Protein AF-A0A2W4X1S7-F1 (afdb_monomer_lite)

Secondary structure (DSSP, 8-state):
------------------------------------------------------------TT-EEEE-STT-SS-BEEEEEEEEETTEEEEEETTS-EEEEEGGGEEE----TT-EEEEE-TTS-EEEEEEEEE-TTSSEEEEEETTS-EEEEEGGGEEB-

Structure (mmCIF, N/CA/C/O backbone):
data_AF-A0A2W4X1S7-F1
#
_entry.id   AF-A0A2W4X1S7-F1
#
loop_
_atom_site.group_PDB
_atom_site.id
_atom_site.type_symbol
_atom_site.label_atom_id
_atom_site.label_alt_id
_atom_site.label_comp_id
_atom_site.label_asym_id
_atom_site.label_entity_id
_atom_site.label_seq_id
_atom_site.pdbx_PDB_ins_code
_atom_site.Cartn_x
_atom_site.Cartn_y
_atom_site.Cartn_z
_atom_site.occupancy
_atom_site.B_iso_or_equiv
_atom_site.auth_seq_id
_atom_site.auth_comp_id
_atom_site.auth_asym_id
_atom_site.auth_atom_id
_atom_site.pdbx_PDB_model_num
ATOM 1 N N . MET A 1 1 ? -16.883 -40.181 -32.368 1.00 39.44 1 MET A N 1
ATOM 2 C CA . MET A 1 1 ? -18.266 -40.467 -31.917 1.00 39.44 1 MET A CA 1
ATOM 3 C C . MET A 1 1 ? -18.544 -41.942 -32.194 1.00 39.44 1 MET A C 1
ATOM 5 O O . MET A 1 1 ? -18.495 -42.315 -33.356 1.00 39.44 1 MET A O 1
ATOM 9 N N . TRP A 1 2 ? -18.707 -42.805 -31.179 1.00 24.38 2 TRP A N 1
ATOM 10 C CA . TRP A 1 2 ? -18.793 -44.264 -31.397 1.00 24.38 2 TRP A CA 1
ATOM 11 C C . TRP A 1 2 ? -19.562 -44.995 -30.280 1.00 24.38 2 TRP A C 1
ATOM 13 O O . TRP A 1 2 ? -19.276 -44.776 -29.105 1.00 24.38 2 TRP A O 1
ATOM 23 N N . ARG A 1 3 ? -20.524 -45.857 -30.650 1.00 37.53 3 ARG A N 1
ATOM 24 C CA . ARG A 1 3 ? -21.202 -46.855 -29.790 1.00 37.53 3 ARG A CA 1
ATOM 25 C C . ARG A 1 3 ? -21.853 -47.967 -30.638 1.00 37.53 3 ARG A C 1
ATOM 27 O O . ARG A 1 3 ? -22.763 -47.674 -31.410 1.00 37.53 3 ARG A O 1
ATOM 34 N N . PRO A 1 4 ? -21.485 -49.236 -30.411 1.00 31.55 4 PRO A N 1
ATOM 35 C CA . PRO A 1 4 ? -22.398 -50.395 -30.464 1.00 31.55 4 PRO A CA 1
ATOM 36 C C . PRO A 1 4 ? -22.520 -51.015 -29.045 1.00 31.55 4 PRO A C 1
ATOM 38 O O . PRO A 1 4 ? -21.561 -50.960 -28.287 1.00 31.55 4 PRO A O 1
ATOM 41 N N . ARG A 1 5 ? -23.668 -51.462 -28.505 1.00 29.06 5 ARG A N 1
ATOM 42 C CA . ARG A 1 5 ? -24.748 -52.383 -28.950 1.00 29.06 5 ARG A CA 1
ATOM 43 C C . ARG A 1 5 ? -24.503 -53.841 -28.484 1.00 29.06 5 ARG A C 1
ATOM 45 O O . ARG A 1 5 ? -23.629 -54.507 -29.019 1.00 29.06 5 ARG A O 1
ATOM 52 N N . ALA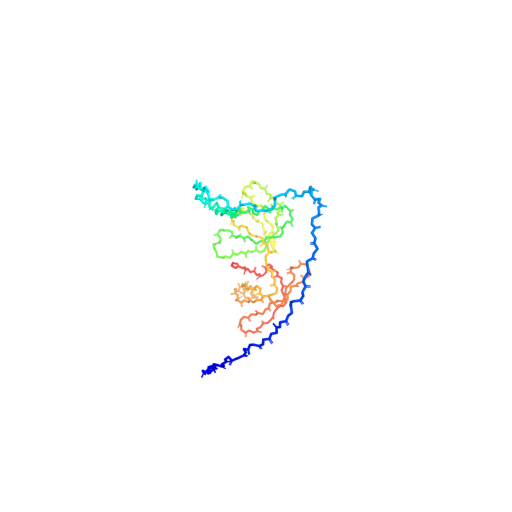 A 1 6 ? -25.320 -54.320 -27.533 1.00 35.28 6 ALA A N 1
ATOM 53 C CA . ALA A 1 6 ? -25.442 -55.731 -27.097 1.00 35.28 6 ALA A CA 1
ATOM 54 C C . ALA A 1 6 ? -26.502 -56.500 -27.940 1.00 35.28 6 ALA A C 1
ATOM 56 O O . ALA A 1 6 ? -27.204 -55.838 -28.715 1.00 35.28 6 ALA A O 1
ATOM 57 N N . PRO A 1 7 ? -26.596 -57.854 -27.889 1.00 43.75 7 PRO A N 1
ATOM 58 C CA . PRO A 1 7 ? -27.278 -58.635 -26.822 1.00 43.75 7 PRO A CA 1
ATOM 59 C C . PRO A 1 7 ? -26.370 -59.803 -26.304 1.00 43.75 7 PRO A C 1
ATOM 61 O O . PRO A 1 7 ? -25.163 -59.590 -26.299 1.00 43.75 7 PRO A O 1
ATOM 64 N N . ASP A 1 8 ? -26.744 -60.995 -25.789 1.00 38.81 8 ASP A N 1
ATOM 65 C CA . ASP A 1 8 ? -27.996 -61.787 -25.643 1.00 38.81 8 ASP A CA 1
ATOM 66 C C . ASP A 1 8 ? -27.953 -62.725 -24.393 1.00 38.81 8 ASP A C 1
ATOM 68 O O . ASP A 1 8 ? -26.943 -62.821 -23.697 1.00 38.81 8 ASP A O 1
ATOM 72 N N . LEU A 1 9 ? -29.064 -63.407 -24.085 1.00 39.00 9 LEU A N 1
ATOM 73 C CA . LEU A 1 9 ? -29.289 -64.318 -22.953 1.00 39.00 9 LEU A CA 1
ATOM 74 C C . LEU A 1 9 ? -28.776 -65.760 -23.166 1.00 39.00 9 LEU A C 1
ATOM 76 O O . LEU A 1 9 ? -28.898 -66.321 -24.252 1.00 39.00 9 LEU A O 1
ATOM 80 N N . LYS A 1 10 ? -28.447 -66.441 -22.052 1.00 36.97 10 LYS A N 1
ATOM 81 C CA . LYS A 1 10 ? -29.007 -67.749 -21.593 1.00 36.97 10 LYS A CA 1
ATOM 82 C C . LYS A 1 10 ? -28.377 -68.131 -20.235 1.00 36.97 10 LYS A C 1
ATOM 84 O O . LYS A 1 10 ? -27.242 -67.755 -19.996 1.00 36.97 10 LYS A O 1
ATOM 89 N N . ARG A 1 11 ? -28.924 -68.942 -19.315 1.00 38.34 11 ARG A N 1
ATOM 90 C CA . ARG A 1 11 ? -30.265 -69.406 -18.861 1.00 38.34 11 ARG A CA 1
ATOM 91 C C . ARG A 1 11 ? -30.059 -70.822 -18.281 1.00 38.34 11 ARG A C 1
ATOM 93 O O . ARG A 1 11 ? -29.564 -71.683 -18.998 1.00 38.34 11 ARG A O 1
ATOM 100 N N . SER A 1 12 ? -30.621 -71.105 -17.093 1.00 41.03 12 SER A N 1
ATOM 101 C CA . SER A 1 12 ? -30.802 -72.458 -16.494 1.00 41.03 12 SER A CA 1
ATOM 102 C C . SER A 1 12 ? -29.551 -73.113 -15.866 1.00 41.03 12 SER A C 1
ATOM 104 O O . SER A 1 12 ? -28.446 -72.739 -16.226 1.00 41.03 12 SER A O 1
ATOM 106 N N . LYS A 1 13 ? -29.634 -74.094 -14.945 1.00 39.34 13 LYS A N 1
ATOM 107 C CA . LYS A 1 13 ? -30.687 -74.553 -13.987 1.00 39.34 13 LYS A CA 1
ATOM 108 C C . LYS A 1 13 ? -30.023 -75.526 -12.981 1.00 39.34 13 LYS A C 1
ATOM 110 O O . LYS A 1 13 ? -29.194 -76.323 -13.395 1.00 39.34 13 LYS A O 1
ATOM 115 N N . GLY A 1 14 ? -30.468 -75.569 -11.720 1.00 37.56 14 GLY A N 1
ATOM 116 C CA . GLY A 1 14 ? -30.049 -76.583 -10.727 1.00 37.56 14 GLY A CA 1
ATOM 117 C C . GLY A 1 14 ? -31.132 -76.841 -9.667 1.00 37.56 14 GLY A C 1
ATOM 118 O O . GLY A 1 14 ? -31.968 -75.968 -9.436 1.00 37.56 14 GLY A O 1
ATOM 119 N N . ARG A 1 15 ? -31.184 -78.044 -9.067 1.00 45.00 15 ARG A N 1
ATOM 120 C CA . ARG A 1 15 ? -32.234 -78.463 -8.106 1.00 45.00 15 ARG A CA 1
ATOM 121 C C . ARG A 1 15 ? -31.741 -79.476 -7.057 1.00 45.00 15 ARG A C 1
ATOM 123 O O . ARG A 1 15 ? -31.355 -80.574 -7.435 1.00 45.00 15 ARG A O 1
ATOM 130 N N . ALA A 1 16 ? -31.966 -79.176 -5.775 1.00 40.03 16 ALA A N 1
ATOM 131 C CA . ALA A 1 16 ? -32.205 -80.119 -4.663 1.00 40.03 16 ALA A CA 1
ATOM 132 C C . ALA A 1 16 ? -32.971 -79.332 -3.550 1.00 40.03 16 ALA A C 1
ATOM 134 O O . ALA A 1 16 ? -32.763 -78.125 -3.478 1.00 40.03 16 ALA A O 1
ATOM 135 N N . LYS A 1 17 ? -33.964 -79.785 -2.749 1.00 44.88 17 LYS A N 1
ATOM 136 C CA . LYS A 1 17 ? -34.368 -81.098 -2.168 1.00 44.88 17 LYS A CA 1
ATOM 137 C C . LYS A 1 17 ? -33.347 -81.592 -1.103 1.00 44.88 17 LYS A C 1
ATOM 139 O O . LYS A 1 17 ? -32.169 -81.544 -1.398 1.00 44.88 17 LYS A O 1
ATOM 144 N N . ILE A 1 18 ? -33.668 -82.044 0.129 1.00 40.44 18 ILE A N 1
ATOM 145 C CA . ILE A 1 18 ? -34.873 -82.657 0.763 1.00 40.44 18 ILE A CA 1
ATOM 146 C C . ILE A 1 18 ? -34.941 -82.340 2.296 1.00 40.44 18 ILE A C 1
ATOM 148 O O . ILE A 1 18 ? -33.889 -82.339 2.913 1.00 40.44 18 ILE A O 1
ATOM 152 N N . ARG A 1 19 ? -36.163 -82.240 2.889 1.00 38.22 19 ARG A N 1
ATOM 153 C CA . ARG A 1 19 ? -36.572 -82.295 4.344 1.00 38.22 19 ARG A CA 1
ATOM 154 C C . ARG A 1 19 ? -35.921 -81.278 5.321 1.00 38.22 19 ARG A C 1
ATOM 156 O O . ARG A 1 19 ? -34.756 -80.959 5.190 1.00 38.22 19 ARG A O 1
ATOM 163 N N . LEU A 1 20 ? -36.606 -80.621 6.271 1.00 35.19 20 LEU A N 1
ATOM 164 C CA . LEU A 1 20 ? -37.766 -80.888 7.160 1.00 35.19 20 LEU A CA 1
ATOM 165 C C . LEU A 1 20 ? -37.383 -81.490 8.532 1.00 35.19 20 LEU A C 1
ATOM 167 O O . LEU A 1 20 ? -37.238 -82.701 8.664 1.00 35.19 20 LEU A O 1
ATOM 171 N N . ALA A 1 21 ? -37.360 -80.621 9.547 1.00 37.66 21 ALA A N 1
ATOM 172 C CA . ALA A 1 21 ? -37.502 -80.912 10.978 1.00 37.66 21 ALA A CA 1
ATOM 173 C C . ALA A 1 21 ? -38.426 -79.832 11.589 1.00 37.66 21 ALA A C 1
ATOM 175 O O . ALA A 1 21 ? -38.513 -78.735 11.031 1.00 37.66 21 ALA A O 1
ATOM 176 N N . GLN A 1 22 ? -39.153 -80.126 12.673 1.00 39.22 22 GLN A N 1
ATOM 177 C CA . GLN A 1 22 ? -40.241 -79.267 13.178 1.00 39.22 22 GLN A CA 1
ATOM 178 C C . GLN A 1 22 ? -39.992 -78.703 14.588 1.00 39.22 22 GLN A C 1
ATOM 180 O O . GLN A 1 22 ? -39.450 -79.385 15.446 1.00 39.22 22 GLN A O 1
ATOM 185 N N . ASN A 1 23 ? -40.494 -77.479 14.794 1.00 33.50 23 ASN A N 1
ATOM 186 C CA . ASN A 1 23 ? -41.031 -76.884 16.029 1.00 33.50 23 ASN A CA 1
ATOM 187 C C . ASN A 1 23 ? -40.257 -77.045 17.361 1.00 33.50 23 ASN A C 1
ATOM 189 O O . ASN A 1 23 ? -40.324 -78.093 17.992 1.00 33.50 23 ASN A O 1
ATOM 193 N N . ALA A 1 24 ? -39.757 -75.931 17.922 1.00 33.50 24 ALA A N 1
ATOM 194 C CA . ALA A 1 24 ? -40.446 -75.189 19.007 1.00 33.50 24 ALA A CA 1
ATOM 195 C C . ALA A 1 24 ? -39.497 -74.297 19.847 1.00 33.50 24 ALA A C 1
ATOM 197 O O . ALA A 1 24 ? -38.481 -74.778 20.343 1.00 33.50 24 ALA A O 1
ATOM 198 N N . ARG A 1 25 ? -39.899 -73.022 20.029 1.00 41.41 25 ARG A N 1
ATOM 199 C CA . ARG A 1 25 ? -39.475 -71.943 20.975 1.00 41.41 25 ARG A CA 1
ATOM 200 C C . ARG A 1 25 ? -39.697 -70.616 20.221 1.00 41.41 25 ARG A C 1
ATOM 202 O O . ARG A 1 25 ? -39.053 -70.397 19.206 1.00 41.41 25 ARG A O 1
ATOM 209 N N . VAL A 1 26 ? -40.764 -69.842 20.450 1.00 39.16 26 VAL A N 1
ATOM 210 C CA . VAL A 1 26 ? -41.141 -69.065 21.656 1.00 39.16 26 VAL A CA 1
ATOM 211 C C . VAL A 1 26 ? -40.104 -67.980 21.981 1.00 39.16 26 VAL A C 1
ATOM 213 O O . VAL A 1 26 ? -38.980 -68.304 22.339 1.00 39.16 26 VAL A O 1
ATOM 216 N N . GLY A 1 27 ? -40.526 -66.709 21.897 1.00 31.19 27 GLY A N 1
ATOM 217 C CA . GLY A 1 27 ? -39.732 -65.515 22.233 1.00 31.19 27 GLY A CA 1
ATOM 218 C C . GLY A 1 27 ? -38.939 -64.928 21.054 1.00 31.19 27 GLY A C 1
ATOM 219 O O . GLY A 1 27 ? -37.877 -65.431 20.715 1.00 31.19 27 GLY A O 1
ATOM 220 N N . GLY A 1 28 ? -39.431 -63.845 20.433 1.00 36.47 28 GLY A N 1
ATOM 221 C CA . GLY A 1 28 ? -38.759 -63.227 19.273 1.00 36.47 28 GLY A CA 1
ATOM 222 C C . GLY A 1 28 ? -39.586 -62.149 18.564 1.00 36.47 28 GLY A C 1
ATOM 223 O O . GLY A 1 28 ? -39.958 -62.318 17.409 1.00 36.47 28 GLY A O 1
ATOM 224 N N . ILE A 1 29 ? -39.918 -61.076 19.287 1.00 53.06 29 ILE A N 1
ATOM 225 C CA . ILE A 1 29 ? -40.856 -59.999 18.914 1.00 53.06 29 ILE A CA 1
ATOM 226 C C . ILE A 1 29 ? -40.735 -59.540 17.441 1.00 53.06 29 ILE A C 1
ATOM 228 O O . ILE A 1 29 ? -39.777 -58.881 17.046 1.00 53.06 29 ILE A O 1
ATOM 232 N N . MET A 1 30 ? -41.774 -59.879 16.670 1.00 37.78 30 MET A N 1
ATOM 233 C CA . MET A 1 30 ? -42.281 -59.248 15.439 1.00 37.78 30 MET A CA 1
ATOM 234 C C . MET A 1 30 ? -41.394 -58.180 14.763 1.00 37.78 30 MET A C 1
ATOM 236 O O . MET A 1 30 ? -41.497 -56.988 15.050 1.00 37.78 30 MET A O 1
ATOM 240 N N . LYS A 1 31 ? -40.661 -58.589 13.719 1.00 40.72 31 LYS A N 1
ATOM 241 C CA . LYS A 1 31 ? -40.390 -57.715 12.564 1.00 40.72 31 LYS A CA 1
ATOM 242 C C . LYS A 1 31 ? -41.441 -57.982 11.483 1.00 40.72 31 LYS A C 1
ATOM 244 O O . LYS A 1 31 ? -41.779 -59.135 11.242 1.00 40.72 31 LYS A O 1
ATOM 249 N N . SER A 1 32 ? -41.887 -56.917 10.813 1.00 43.19 32 SER A N 1
ATOM 250 C CA . SER A 1 32 ? -43.030 -56.877 9.883 1.00 43.19 32 SER A CA 1
ATOM 251 C C . SER A 1 32 ? -44.403 -57.108 10.533 1.00 43.19 32 SER A C 1
ATOM 253 O O . SER A 1 32 ? -44.715 -58.202 10.987 1.00 43.19 32 SER A O 1
ATOM 255 N N . VAL A 1 33 ? -45.273 -56.096 10.454 1.00 46.59 33 VAL A N 1
ATOM 256 C CA . VAL A 1 33 ? -46.316 -56.117 9.414 1.00 46.59 33 VAL A CA 1
ATOM 257 C C . VAL A 1 33 ? -46.408 -54.721 8.798 1.00 46.59 33 VAL A C 1
ATOM 259 O O . VAL A 1 33 ? -46.638 -53.747 9.512 1.00 46.59 33 VAL A O 1
ATOM 262 N N . LEU A 1 34 ? -46.273 -54.617 7.476 1.00 44.72 34 LEU A N 1
ATOM 263 C CA . LEU A 1 34 ? -46.636 -53.407 6.735 1.00 44.72 34 LEU A CA 1
ATOM 264 C C . LEU A 1 34 ? -48.172 -53.298 6.701 1.00 44.72 34 LEU A C 1
ATOM 266 O O . LEU A 1 34 ? -48.812 -53.847 5.806 1.00 44.72 34 LEU A O 1
ATOM 270 N N . LYS A 1 35 ? -48.778 -52.648 7.703 1.00 36.69 35 LYS A N 1
ATOM 271 C CA . LYS A 1 35 ? -50.218 -52.344 7.710 1.00 36.69 35 LYS A CA 1
ATOM 272 C C . LYS A 1 35 ? -50.449 -50.912 7.250 1.00 36.69 35 LYS A C 1
ATOM 274 O O . LYS A 1 35 ? -50.082 -49.969 7.944 1.00 36.69 35 LYS A O 1
ATOM 279 N N . SER A 1 36 ? -51.071 -50.771 6.085 1.00 50.75 36 SER A N 1
ATOM 280 C CA . SER A 1 36 ? -51.425 -49.484 5.495 1.00 50.75 36 SER A CA 1
ATOM 281 C C . SER A 1 36 ? -52.404 -48.714 6.382 1.00 50.75 36 SER A C 1
ATOM 283 O O . SER A 1 36 ? -53.551 -49.127 6.542 1.00 50.75 36 SER A O 1
ATOM 285 N N . VAL A 1 37 ? -51.973 -47.564 6.894 1.00 46.81 37 VAL A N 1
ATOM 286 C CA . VAL A 1 37 ? -52.852 -46.489 7.366 1.00 46.81 37 VAL A CA 1
ATOM 287 C C . VAL A 1 37 ? -52.319 -45.201 6.757 1.00 46.81 37 VAL A C 1
ATOM 289 O O . VAL A 1 37 ? -51.128 -44.912 6.869 1.00 46.81 37 VAL A O 1
ATOM 292 N N . ALA A 1 38 ? -53.176 -44.453 6.069 1.00 48.66 38 ALA A N 1
ATOM 293 C CA . ALA A 1 38 ? -52.788 -43.169 5.510 1.00 48.66 38 ALA A CA 1
ATOM 294 C C . ALA A 1 38 ? -52.690 -42.129 6.633 1.00 48.66 38 ALA A C 1
ATOM 296 O O . ALA A 1 38 ? -53.660 -41.907 7.356 1.00 48.66 38 ALA A O 1
ATOM 297 N N . LEU A 1 39 ? -51.544 -41.459 6.742 1.00 42.25 39 LEU A N 1
ATOM 298 C CA . LEU A 1 39 ? -51.432 -40.208 7.480 1.00 42.25 39 LEU A CA 1
ATOM 299 C C . LEU A 1 39 ? -50.622 -39.223 6.640 1.00 42.25 39 LEU A C 1
ATOM 301 O O . LEU A 1 39 ? -49.502 -39.518 6.224 1.00 42.25 39 LEU A O 1
ATOM 305 N N . ALA A 1 40 ? -51.217 -38.069 6.351 1.00 52.25 40 ALA A N 1
ATOM 306 C CA . ALA A 1 40 ? -50.612 -37.059 5.501 1.00 52.25 40 ALA A CA 1
ATOM 307 C C . ALA A 1 40 ? -49.519 -36.295 6.264 1.00 52.25 40 ALA A C 1
ATOM 309 O O . ALA A 1 40 ? -49.775 -35.250 6.853 1.00 52.25 40 ALA A O 1
ATOM 310 N N . MET A 1 41 ? -48.285 -36.793 6.207 1.00 48.66 41 MET A N 1
ATOM 311 C CA . MET A 1 41 ? -47.109 -35.941 6.369 1.00 48.66 41 MET A CA 1
ATOM 312 C C . MET A 1 41 ? -46.594 -35.556 4.986 1.00 48.66 41 MET A C 1
ATOM 314 O O . MET A 1 41 ? -45.721 -36.210 4.418 1.00 48.66 41 MET A O 1
ATOM 318 N N . LEU A 1 42 ? -47.154 -34.466 4.450 1.00 47.81 42 LEU A N 1
ATOM 319 C CA . LEU A 1 42 ? -46.452 -33.669 3.452 1.00 47.81 42 LEU A CA 1
ATOM 320 C C . LEU A 1 42 ? -45.164 -33.201 4.132 1.00 47.81 42 LEU A C 1
ATOM 322 O O . LEU A 1 42 ? -45.216 -32.384 5.051 1.00 47.81 42 LEU A O 1
ATOM 326 N N . ALA A 1 43 ? -44.031 -33.789 3.752 1.00 53.66 43 ALA A N 1
ATOM 327 C CA . ALA A 1 43 ? -42.754 -33.476 4.368 1.00 53.66 43 ALA A CA 1
ATOM 328 C C . ALA A 1 43 ? -42.418 -32.010 4.080 1.00 53.66 43 ALA A C 1
ATOM 330 O O . ALA A 1 43 ? -41.983 -31.676 2.978 1.00 53.66 43 ALA A O 1
ATOM 331 N N . LEU A 1 44 ? -42.637 -31.139 5.069 1.00 57.16 44 LEU A N 1
ATOM 332 C CA . LEU A 1 44 ? -42.183 -29.759 5.025 1.00 57.16 44 LEU A CA 1
ATOM 333 C C . LEU A 1 44 ? -40.659 -29.788 5.117 1.00 57.16 44 LEU A C 1
ATOM 335 O O . LEU A 1 44 ? -40.079 -29.722 6.200 1.00 57.16 44 LEU A O 1
ATOM 339 N N . THR A 1 45 ? -40.012 -29.947 3.964 1.00 61.91 45 THR A N 1
ATOM 340 C CA . THR A 1 45 ? -38.568 -29.829 3.822 1.00 61.91 45 THR A CA 1
ATOM 341 C C . THR A 1 45 ? -38.200 -28.396 4.160 1.00 61.91 45 THR A C 1
ATOM 343 O O . THR A 1 45 ? -38.228 -27.520 3.294 1.00 61.91 45 THR A O 1
ATOM 346 N N . MET A 1 46 ? -37.885 -28.149 5.433 1.00 62.44 46 MET A N 1
ATOM 347 C CA . MET A 1 46 ? -37.239 -26.918 5.855 1.00 62.44 46 MET A CA 1
ATOM 348 C C . MET A 1 46 ? -35.879 -26.861 5.171 1.00 62.44 46 MET A C 1
ATOM 350 O O . MET A 1 46 ? -34.881 -27.378 5.669 1.00 62.44 46 MET A O 1
ATOM 354 N N . ALA A 1 47 ? -35.868 -26.232 3.997 1.00 66.44 47 ALA A N 1
ATOM 355 C CA . ALA A 1 47 ? -34.676 -25.686 3.391 1.00 66.44 47 ALA A CA 1
ATOM 356 C C . ALA A 1 47 ? -34.171 -24.600 4.341 1.00 66.44 47 ALA A C 1
ATOM 358 O O . ALA A 1 47 ? -34.524 -23.427 4.226 1.00 66.44 47 ALA A O 1
ATOM 359 N N . ALA A 1 48 ? -33.382 -25.024 5.327 1.00 63.03 48 ALA A N 1
ATOM 360 C CA . ALA A 1 48 ? -32.586 -24.144 6.152 1.00 63.03 48 ALA A CA 1
ATOM 361 C C . ALA A 1 48 ? -31.512 -23.528 5.250 1.00 63.03 48 ALA A C 1
ATOM 363 O O . ALA A 1 48 ? -30.366 -23.974 5.222 1.00 63.03 48 ALA A O 1
ATOM 364 N N . CYS A 1 49 ? -31.909 -22.512 4.479 1.00 59.72 49 CYS A N 1
ATOM 365 C CA . CYS A 1 49 ? -30.985 -21.547 3.916 1.00 59.72 49 CYS A CA 1
ATOM 366 C C . CYS A 1 49 ? -30.252 -20.924 5.098 1.00 59.72 49 CYS A C 1
ATOM 368 O O . CYS A 1 49 ? -30.760 -20.004 5.736 1.00 59.72 49 CYS A O 1
ATOM 370 N N . ALA A 1 50 ? -29.078 -21.471 5.409 1.00 66.62 50 ALA A N 1
ATOM 371 C CA . ALA A 1 50 ? -28.139 -20.858 6.321 1.00 66.62 50 ALA A CA 1
ATOM 372 C C . ALA A 1 50 ? -27.759 -19.511 5.705 1.00 66.62 50 ALA A C 1
ATOM 374 O O . ALA A 1 50 ? -26.942 -19.439 4.788 1.00 66.62 50 ALA A O 1
ATOM 375 N N . THR A 1 51 ? -28.423 -18.451 6.162 1.00 68.50 51 THR A N 1
ATOM 376 C CA . THR A 1 51 ? -28.075 -17.082 5.812 1.00 68.50 51 THR A CA 1
ATOM 377 C C . THR A 1 51 ? -26.674 -16.851 6.342 1.00 68.50 51 THR A C 1
ATOM 379 O O . THR A 1 51 ? -26.486 -16.703 7.550 1.00 68.50 51 THR A O 1
ATOM 382 N N . VAL A 1 52 ? -25.690 -16.885 5.446 1.00 69.12 52 VAL A N 1
ATOM 383 C CA . VAL A 1 52 ? -24.304 -16.567 5.775 1.00 69.12 52 VAL A CA 1
ATOM 384 C C . VAL A 1 52 ? -24.252 -15.064 6.015 1.00 69.12 52 VAL A C 1
ATOM 386 O O . VAL A 1 52 ? -24.008 -14.283 5.098 1.00 69.12 52 VAL A O 1
ATOM 389 N N . THR A 1 53 ? -24.582 -14.652 7.238 1.00 65.06 53 THR A N 1
ATOM 390 C CA . THR A 1 53 ? -24.469 -13.263 7.667 1.00 65.06 53 THR A CA 1
ATOM 391 C C . THR A 1 53 ? -23.008 -12.863 7.475 1.00 65.06 53 THR A C 1
ATOM 393 O O . THR A 1 53 ? -22.145 -13.532 8.050 1.00 65.06 53 THR A O 1
ATOM 396 N N . PRO A 1 54 ? -22.689 -11.837 6.665 1.00 57.91 54 PRO A N 1
ATOM 397 C CA . PRO A 1 54 ? -21.309 -11.412 6.498 1.00 57.91 54 PRO A CA 1
ATOM 398 C C . PRO A 1 54 ? -20.800 -10.935 7.858 1.00 57.91 54 PRO A C 1
ATOM 400 O O . PRO A 1 54 ? -21.267 -9.928 8.392 1.00 57.91 54 PRO A O 1
ATOM 403 N N . GLN A 1 55 ? -19.892 -11.704 8.459 1.00 54.31 55 GLN A N 1
ATOM 404 C CA . GLN A 1 55 ? -19.313 -11.352 9.746 1.00 54.31 55 GLN A CA 1
ATOM 405 C C . GLN A 1 55 ? -18.440 -10.115 9.543 1.00 54.31 55 GLN A C 1
ATOM 407 O O . GLN A 1 55 ? -17.463 -10.164 8.799 1.00 54.31 55 GLN A O 1
ATOM 412 N N . ALA A 1 56 ? -18.816 -9.008 10.185 1.00 61.06 56 ALA A N 1
ATOM 413 C CA . ALA A 1 56 ? -18.076 -7.759 10.092 1.00 61.06 56 ALA A CA 1
ATOM 414 C C . ALA A 1 56 ? -16.615 -7.985 10.514 1.00 61.06 56 ALA A C 1
ATOM 416 O O . ALA A 1 56 ? -16.347 -8.452 11.625 1.00 61.06 56 ALA A O 1
ATOM 417 N N . THR A 1 57 ? -15.674 -7.664 9.625 1.00 71.25 57 THR A N 1
ATOM 418 C CA . THR A 1 57 ? -14.238 -7.745 9.902 1.00 71.25 57 THR A CA 1
ATOM 419 C C . THR A 1 57 ? -13.872 -6.754 11.001 1.00 71.25 57 THR A C 1
ATOM 421 O O . THR A 1 57 ? -13.845 -5.540 10.800 1.00 71.25 57 THR A O 1
ATOM 424 N N . SER A 1 58 ? -13.612 -7.279 12.198 1.00 85.06 58 SER A N 1
ATOM 425 C CA . SER A 1 58 ? -13.150 -6.482 13.328 1.00 85.06 58 SER A CA 1
ATOM 426 C C . SER A 1 58 ? -11.634 -6.350 13.281 1.00 85.06 58 SER A C 1
ATOM 428 O O . SER A 1 58 ? -10.927 -7.214 13.793 1.00 85.06 58 SER A O 1
ATOM 430 N N . PHE A 1 59 ? -11.157 -5.265 12.673 1.00 93.12 59 PHE A N 1
ATOM 431 C CA . PHE A 1 59 ? -9.763 -4.840 12.780 1.00 93.12 59 PHE A CA 1
ATOM 432 C C . PHE A 1 59 ? -9.451 -4.336 14.196 1.00 93.12 59 PHE A C 1
ATOM 434 O O . PHE A 1 59 ? -10.300 -3.701 14.835 1.00 93.12 59 PHE A O 1
ATOM 441 N N . ASN A 1 60 ? -8.232 -4.616 14.646 1.00 94.75 60 ASN A N 1
ATOM 442 C CA . ASN A 1 60 ? -7.677 -4.363 15.973 1.00 94.75 60 ASN A CA 1
ATOM 443 C C . ASN A 1 60 ? -6.388 -3.535 15.832 1.00 94.75 60 ASN A C 1
ATOM 445 O O . ASN A 1 60 ? -5.732 -3.590 14.794 1.00 94.75 60 ASN A O 1
ATOM 449 N N . THR A 1 61 ? -5.973 -2.813 16.876 1.00 97.06 61 THR A N 1
ATOM 450 C CA . THR A 1 61 ? -4.662 -2.137 16.881 1.00 97.06 61 THR A CA 1
ATOM 451 C C . THR A 1 61 ? -3.530 -3.141 16.639 1.00 97.06 61 THR A C 1
ATOM 453 O O . THR A 1 61 ? -3.437 -4.153 17.332 1.00 97.06 61 THR A O 1
ATOM 456 N N . GLY A 1 62 ? -2.666 -2.841 15.667 1.00 97.12 62 GLY A N 1
ATOM 457 C CA . GLY A 1 62 ? -1.588 -3.713 15.197 1.00 97.12 62 GLY A CA 1
ATOM 458 C C . GLY A 1 62 ? -1.946 -4.594 13.994 1.00 97.12 62 GLY A C 1
ATOM 459 O O . GLY A 1 62 ? -1.039 -5.186 13.409 1.00 97.12 62 GLY A O 1
ATOM 460 N N . ASP A 1 63 ? -3.217 -4.663 13.579 1.00 97.62 63 ASP A N 1
ATOM 461 C CA . ASP A 1 63 ? -3.581 -5.317 12.319 1.00 97.62 63 ASP A CA 1
ATOM 462 C C . ASP A 1 63 ? -3.069 -4.495 11.129 1.00 97.62 63 ASP A C 1
ATOM 464 O O . ASP A 1 63 ? -3.280 -3.284 11.046 1.00 97.62 63 ASP A O 1
ATOM 468 N N . TRP A 1 64 ? -2.430 -5.174 10.176 1.00 97.75 64 TRP A N 1
ATOM 469 C CA . TRP A 1 64 ? -2.086 -4.598 8.877 1.00 97.75 64 TRP A CA 1
ATOM 470 C C . TRP A 1 64 ? -3.265 -4.774 7.928 1.00 97.75 64 TRP A C 1
ATOM 472 O O . TRP A 1 64 ? -3.815 -5.870 7.769 1.00 97.75 64 TRP A O 1
ATOM 482 N N . VAL A 1 65 ? -3.652 -3.670 7.316 1.00 97.94 65 VAL A N 1
ATOM 483 C CA . VAL A 1 65 ? -4.844 -3.513 6.497 1.00 97.94 65 VAL A CA 1
ATOM 484 C C . VAL A 1 65 ? -4.496 -2.809 5.188 1.00 97.94 65 VAL A C 1
ATOM 486 O O . VAL A 1 65 ? -3.371 -2.364 4.961 1.00 97.94 65 VAL A O 1
ATOM 489 N N . LEU A 1 66 ? -5.486 -2.732 4.311 1.00 97.94 66 LEU A N 1
ATOM 490 C CA . LEU A 1 66 ? -5.474 -1.928 3.098 1.00 97.94 66 LEU A CA 1
ATOM 491 C C . LEU A 1 66 ? -6.616 -0.915 3.233 1.00 97.94 66 LEU A C 1
ATOM 493 O O . LEU A 1 66 ? -7.767 -1.316 3.421 1.00 97.94 66 LEU A O 1
ATOM 497 N N . ALA A 1 67 ? -6.312 0.378 3.173 1.00 97.62 67 ALA A N 1
ATOM 498 C CA . ALA A 1 67 ? -7.263 1.458 3.448 1.00 97.62 67 ALA A CA 1
ATOM 499 C C . ALA A 1 67 ? -7.337 2.479 2.302 1.00 97.62 67 ALA A C 1
ATOM 501 O O . ALA A 1 67 ? -6.385 2.625 1.537 1.00 97.62 67 ALA A O 1
ATOM 502 N N . ARG A 1 68 ? -8.474 3.169 2.154 1.00 96.62 68 ARG A N 1
ATOM 503 C CA . ARG A 1 68 ? -8.573 4.352 1.277 1.00 96.62 68 ARG A CA 1
ATOM 504 C C . ARG A 1 68 ? -7.693 5.488 1.808 1.00 96.62 68 ARG A C 1
ATOM 506 O O . ARG A 1 68 ? -7.337 5.483 2.975 1.00 96.62 68 ARG A O 1
ATOM 513 N N . TRP A 1 69 ? -7.373 6.460 0.959 1.00 90.75 69 TRP A N 1
ATOM 514 C CA . TRP A 1 69 ? -6.694 7.695 1.359 1.00 90.75 69 TRP A CA 1
ATOM 515 C C . TRP A 1 69 ? -7.478 8.905 0.844 1.00 90.75 69 TRP A C 1
ATOM 517 O O . TRP A 1 69 ? -7.876 8.908 -0.319 1.00 90.75 69 TRP A O 1
ATOM 527 N N . GLU A 1 70 ? -7.721 9.909 1.694 1.00 84.19 70 GLU A N 1
ATOM 528 C CA . GLU A 1 70 ? -8.406 11.182 1.372 1.00 84.19 70 GLU A CA 1
ATOM 529 C C . GLU A 1 70 ? -9.698 11.041 0.529 1.00 84.19 70 GLU A C 1
ATOM 531 O O . GLU A 1 70 ? -10.049 11.908 -0.274 1.00 84.19 70 GLU A O 1
ATOM 536 N N . GLY A 1 71 ? -10.446 9.948 0.720 1.00 78.00 71 GLY A N 1
ATOM 537 C CA . GLY A 1 71 ? -11.674 9.678 -0.033 1.00 78.00 71 GLY A CA 1
ATOM 538 C C . GLY A 1 71 ? -11.476 9.142 -1.460 1.00 78.00 71 GLY A C 1
ATOM 539 O O . GLY A 1 71 ? -12.424 9.182 -2.251 1.00 78.00 71 GLY A O 1
ATOM 540 N N . ASP A 1 72 ? -10.293 8.617 -1.799 1.00 86.38 72 ASP A N 1
ATOM 541 C CA . ASP A 1 72 ? -10.059 7.816 -3.008 1.00 86.38 72 ASP A CA 1
ATOM 542 C C . ASP A 1 72 ? -11.058 6.642 -3.063 1.00 86.38 72 ASP A C 1
ATOM 544 O O . ASP A 1 72 ? -11.218 5.875 -2.114 1.00 86.38 72 ASP A O 1
ATOM 548 N N . GLN A 1 73 ? -11.768 6.513 -4.184 1.00 88.56 73 GLN A N 1
ATOM 549 C CA . GLN A 1 73 ? -12.793 5.480 -4.401 1.00 88.56 73 GLN A CA 1
ATOM 550 C C . GLN A 1 73 ? -12.275 4.302 -5.240 1.00 88.56 73 GLN A C 1
ATOM 552 O O . GLN A 1 73 ? -12.989 3.317 -5.433 1.00 88.56 73 GLN A O 1
ATOM 557 N N . THR A 1 74 ? -11.041 4.392 -5.742 1.00 93.81 74 THR A N 1
ATOM 558 C CA . THR A 1 74 ? -10.421 3.410 -6.640 1.00 93.81 74 THR A CA 1
ATOM 559 C C . THR A 1 74 ? -9.341 2.621 -5.919 1.00 93.81 74 THR A C 1
ATOM 561 O O . THR A 1 74 ? -9.409 1.394 -5.906 1.00 93.81 74 THR A O 1
ATOM 564 N N . TRP A 1 75 ? -8.416 3.292 -5.228 1.00 96.62 75 TRP A N 1
ATOM 565 C CA . TRP A 1 75 ? -7.215 2.658 -4.676 1.00 96.62 75 TRP A CA 1
ATOM 566 C C . TRP A 1 75 ? -7.260 2.417 -3.166 1.00 96.62 75 TRP A C 1
ATOM 568 O O . TRP A 1 75 ? -7.945 3.116 -2.420 1.00 96.62 75 TRP A O 1
ATOM 578 N N . TYR A 1 76 ? -6.538 1.390 -2.731 1.00 97.81 76 TYR A N 1
ATOM 579 C CA . TYR A 1 76 ? -6.247 1.065 -1.343 1.00 97.81 76 TYR A CA 1
ATOM 580 C C . TYR A 1 76 ? -4.731 1.029 -1.130 1.00 97.81 76 TYR A C 1
ATOM 582 O O . TYR A 1 76 ? -3.995 0.449 -1.936 1.00 97.81 76 TYR A O 1
ATOM 590 N N . TYR A 1 77 ? -4.296 1.592 -0.010 1.00 98.12 77 TYR A N 1
ATOM 591 C CA . TYR A 1 77 ? -2.906 1.760 0.390 1.00 98.12 77 TYR A CA 1
ATOM 592 C C . TYR A 1 77 ? -2.628 0.914 1.651 1.00 98.12 77 TYR A C 1
ATOM 594 O O . TYR A 1 77 ? -3.494 0.840 2.531 1.00 98.12 77 TYR A O 1
ATOM 602 N N . PRO A 1 78 ? -1.473 0.231 1.743 1.00 98.19 78 PRO A N 1
ATOM 603 C CA . PRO A 1 78 ? -1.055 -0.494 2.945 1.00 98.19 78 PRO A CA 1
ATOM 604 C C . PRO A 1 78 ? -0.929 0.411 4.180 1.00 98.19 78 PRO A C 1
ATOM 606 O O . PRO A 1 78 ? -0.345 1.494 4.104 1.00 98.19 78 PRO A O 1
ATOM 609 N N . ALA A 1 79 ? -1.503 -0.031 5.304 1.00 98.25 79 ALA A N 1
ATOM 610 C CA . ALA A 1 79 ? -1.472 0.701 6.570 1.00 98.25 79 ALA A CA 1
ATOM 611 C C . ALA A 1 79 ? -1.638 -0.209 7.797 1.00 98.25 79 ALA A C 1
ATOM 613 O O . ALA A 1 79 ? -2.344 -1.215 7.748 1.00 98.25 79 ALA A O 1
ATOM 614 N N . ILE A 1 80 ? -1.066 0.176 8.935 1.00 98.25 80 ILE A N 1
ATOM 615 C CA . ILE A 1 80 ? -1.278 -0.475 10.235 1.00 98.25 80 ILE A CA 1
ATOM 616 C C . ILE A 1 80 ? -2.350 0.289 11.021 1.00 98.25 80 ILE A C 1
ATOM 618 O O . ILE A 1 80 ? -2.300 1.514 11.140 1.00 98.25 80 ILE A O 1
ATOM 622 N N . VAL A 1 81 ? -3.305 -0.436 11.608 1.00 98.31 81 VAL A N 1
ATOM 623 C CA . VAL A 1 81 ? -4.304 0.135 12.523 1.00 98.31 81 VAL A CA 1
ATOM 624 C C . VAL A 1 81 ? -3.636 0.569 13.825 1.00 98.31 81 VAL A C 1
ATOM 626 O O . VAL A 1 81 ? -3.071 -0.254 14.548 1.00 98.31 81 VAL A O 1
ATOM 629 N N . THR A 1 82 ? -3.740 1.852 14.160 1.00 98.44 82 THR A N 1
ATOM 630 C CA . THR A 1 82 ? -3.215 2.415 15.413 1.00 98.44 82 THR A CA 1
ATOM 631 C C . THR A 1 82 ? -4.288 2.475 16.501 1.00 98.44 82 THR A C 1
ATOM 633 O O . THR A 1 82 ? -4.022 2.124 17.650 1.00 98.44 82 THR A O 1
ATOM 636 N N . GLU A 1 83 ? -5.528 2.816 16.149 1.00 97.56 83 GLU A N 1
ATOM 637 C CA . GLU A 1 83 ? -6.659 2.930 17.079 1.00 97.56 83 GLU A CA 1
ATOM 638 C C . GLU A 1 83 ? -7.985 2.611 16.371 1.00 97.56 83 GLU A C 1
ATOM 640 O O . GLU A 1 83 ? -8.118 2.790 15.160 1.00 97.56 83 GLU A O 1
ATOM 645 N N . ARG A 1 84 ? -8.998 2.180 17.133 1.00 94.69 84 ARG A N 1
ATOM 646 C CA . ARG A 1 84 ? -10.381 2.070 16.659 1.00 94.69 84 ARG A CA 1
ATOM 647 C C . ARG A 1 84 ? -11.345 2.824 17.574 1.00 94.69 84 ARG A C 1
ATOM 649 O O . ARG A 1 84 ? -11.562 2.427 18.717 1.00 94.69 84 ARG A O 1
ATOM 656 N N . ALA A 1 85 ? -11.993 3.849 17.028 1.00 92.62 85 ALA A N 1
ATOM 657 C CA . ALA A 1 85 ? -12.998 4.671 17.694 1.00 92.62 85 ALA A CA 1
ATOM 658 C C . ALA A 1 85 ? -14.389 4.392 17.090 1.00 92.62 85 ALA A C 1
ATOM 660 O O . ALA A 1 85 ? -14.899 5.130 16.245 1.00 92.62 85 ALA A O 1
ATOM 661 N N . GLY A 1 86 ? -15.001 3.276 17.503 1.00 89.19 86 GLY A N 1
ATOM 662 C CA . GLY A 1 86 ? -16.285 2.812 16.965 1.00 89.19 86 GLY A CA 1
ATOM 663 C C . GLY A 1 86 ? -16.168 2.365 15.504 1.00 89.19 86 GLY A C 1
ATOM 664 O O . GLY A 1 86 ? -15.555 1.331 15.218 1.00 89.19 86 GLY A O 1
ATOM 665 N N . ASP A 1 87 ? -16.756 3.151 14.600 1.00 91.25 87 ASP A N 1
ATOM 666 C CA . ASP A 1 87 ? -16.704 2.938 13.148 1.00 91.25 87 ASP A CA 1
ATOM 667 C C . ASP A 1 87 ? -15.572 3.712 12.452 1.00 91.25 87 ASP A C 1
ATOM 669 O O . ASP A 1 87 ? -15.377 3.525 11.254 1.00 91.25 87 ASP A O 1
ATOM 673 N N . VA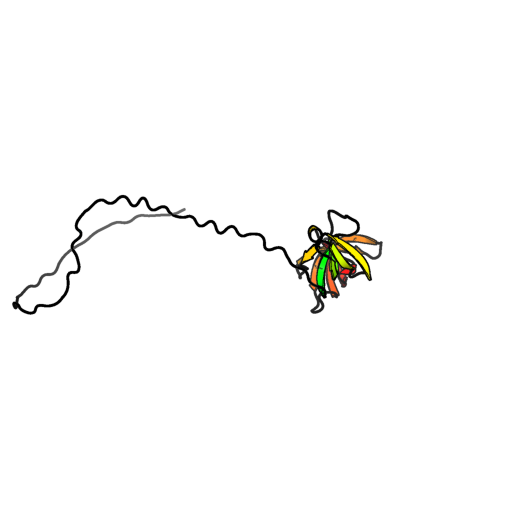L A 1 88 ? -14.806 4.541 13.171 1.00 94.56 88 VAL A N 1
ATOM 674 C CA . VAL A 1 88 ? -13.592 5.199 12.652 1.00 94.56 88 VAL A CA 1
ATOM 675 C C . VAL A 1 88 ? -12.354 4.401 13.057 1.00 94.56 88 VAL A C 1
ATOM 677 O O . VAL A 1 88 ? -12.247 3.926 14.191 1.00 94.56 88 VAL A O 1
ATOM 680 N N . ILE A 1 89 ? -11.412 4.259 12.127 1.00 96.62 89 ILE A N 1
ATOM 681 C CA . ILE A 1 89 ? -10.140 3.562 12.312 1.00 96.62 89 ILE A CA 1
ATOM 682 C C . ILE A 1 89 ? -9.007 4.561 12.067 1.00 96.62 89 ILE A C 1
ATOM 684 O O . ILE A 1 89 ? -8.925 5.144 10.987 1.00 96.62 89 ILE A O 1
ATOM 688 N N . SER A 1 90 ? -8.144 4.752 13.067 1.00 97.69 90 SER A N 1
ATOM 689 C CA . SER A 1 90 ? -6.900 5.516 12.934 1.00 97.69 90 SER A CA 1
ATOM 690 C C . SER A 1 90 ? -5.815 4.619 12.341 1.00 97.69 90 SER A C 1
ATOM 692 O O . SER A 1 90 ? -5.678 3.452 12.725 1.00 97.69 90 SER A O 1
ATOM 694 N N . LEU A 1 91 ? -5.056 5.160 11.391 1.00 98.06 91 LEU A N 1
ATOM 695 C CA . LEU A 1 91 ? -4.170 4.413 10.504 1.00 98.06 91 LEU A CA 1
ATOM 696 C C . LEU A 1 91 ? -2.802 5.094 10.394 1.00 98.06 91 LEU A C 1
ATOM 698 O O . LEU A 1 91 ? -2.715 6.320 10.324 1.00 98.06 91 LEU A O 1
ATOM 702 N N . GLN A 1 92 ? -1.754 4.276 10.348 1.00 98.50 92 GLN A N 1
ATOM 703 C CA . GLN A 1 92 ? -0.393 4.648 9.966 1.00 98.50 92 GLN A CA 1
ATOM 704 C C . GLN A 1 92 ? -0.091 3.964 8.633 1.00 98.50 92 GLN A C 1
ATOM 706 O O . GLN A 1 92 ? 0.005 2.738 8.594 1.00 98.50 92 GLN A O 1
ATOM 711 N N . TYR A 1 93 ? 0.039 4.733 7.558 1.00 98.38 93 TYR A N 1
ATOM 712 C CA . TYR A 1 93 ? 0.346 4.219 6.225 1.00 98.38 93 TYR A CA 1
ATOM 713 C C . TYR A 1 93 ? 1.824 3.834 6.115 1.00 98.38 93 TYR A C 1
ATOM 715 O O . TYR A 1 93 ? 2.679 4.361 6.836 1.00 98.38 93 TYR A O 1
ATOM 723 N N . ASP A 1 94 ? 2.110 2.881 5.227 1.00 98.31 94 ASP A N 1
ATOM 724 C CA . ASP A 1 94 ? 3.435 2.282 5.017 1.00 98.31 94 ASP A CA 1
ATOM 725 C C . ASP A 1 94 ? 4.507 3.281 4.509 1.00 98.31 94 ASP A C 1
ATOM 727 O O . ASP A 1 94 ? 5.705 2.973 4.539 1.00 98.31 94 ASP A O 1
ATOM 731 N N . ASP A 1 95 ? 4.096 4.456 4.017 1.00 96.50 95 ASP A N 1
ATOM 732 C CA . ASP A 1 95 ? 4.953 5.567 3.565 1.00 96.50 95 ASP A CA 1
ATOM 733 C C . ASP A 1 95 ? 5.350 6.536 4.691 1.00 96.50 95 ASP A C 1
ATOM 735 O O . ASP A 1 95 ? 6.339 7.260 4.555 1.00 96.50 95 ASP A O 1
ATOM 739 N N . GLY A 1 96 ? 4.632 6.502 5.815 1.00 97.31 96 GLY A N 1
ATOM 740 C CA . GLY A 1 96 ? 4.834 7.365 6.974 1.00 97.31 96 GLY A CA 1
ATOM 741 C C . GLY A 1 96 ? 3.669 8.312 7.269 1.00 97.31 96 GLY A C 1
ATOM 742 O O . GLY A 1 96 ? 3.619 8.835 8.385 1.00 97.31 96 GLY A O 1
ATOM 743 N N . ASP A 1 97 ? 2.708 8.486 6.358 1.00 97.25 97 ASP A N 1
ATOM 744 C CA . ASP A 1 97 ? 1.559 9.364 6.598 1.00 97.25 97 ASP A CA 1
ATOM 745 C C . ASP A 1 97 ? 0.532 8.731 7.555 1.00 97.25 97 ASP A C 1
ATOM 747 O O . ASP A 1 97 ? 0.466 7.516 7.752 1.00 97.25 97 ASP A O 1
ATOM 751 N N . VAL A 1 98 ? -0.273 9.573 8.208 1.00 97.25 98 VAL A N 1
ATOM 752 C CA . VAL A 1 98 ? -1.291 9.156 9.186 1.00 97.25 98 VAL A CA 1
ATOM 753 C C . VAL A 1 98 ? -2.663 9.684 8.797 1.00 97.25 98 VAL A C 1
ATOM 755 O O . VAL A 1 98 ? -2.797 10.813 8.330 1.00 97.25 98 VAL A O 1
ATOM 758 N N . GLY A 1 99 ? -3.702 8.881 9.019 1.00 95.88 99 GLY A N 1
ATOM 759 C CA . GLY A 1 99 ? -5.065 9.240 8.636 1.00 95.88 99 GLY A CA 1
ATOM 760 C C . GLY A 1 99 ? -6.139 8.537 9.456 1.00 95.88 99 GLY A C 1
ATOM 761 O O . GLY A 1 99 ? -5.855 7.718 10.332 1.00 95.88 99 GLY A O 1
ATOM 762 N N . GLN A 1 100 ? -7.393 8.872 9.160 1.00 96.19 100 GLN A N 1
ATOM 763 C CA . GLN A 1 100 ? -8.573 8.235 9.737 1.00 96.19 100 GLN A CA 1
ATOM 764 C C . GLN A 1 100 ? -9.575 7.913 8.633 1.00 96.19 100 GLN A C 1
ATOM 766 O O . GLN A 1 100 ? -9.942 8.791 7.858 1.00 96.19 100 GLN A O 1
ATOM 771 N N . GLU A 1 101 ? -10.042 6.669 8.594 1.00 96.06 101 GLU A N 1
ATOM 772 C CA . GLU A 1 101 ? -11.017 6.192 7.611 1.00 96.06 101 GLU A CA 1
ATOM 773 C C . GLU A 1 101 ? -12.184 5.475 8.313 1.00 96.06 101 GLU A C 1
ATOM 775 O O . GLU A 1 101 ? -11.990 4.851 9.365 1.00 96.06 101 GLU A O 1
ATOM 780 N N . PRO A 1 102 ? -13.412 5.516 7.762 1.00 94.62 102 PRO A N 1
ATOM 781 C CA . PRO A 1 102 ? -14.493 4.648 8.209 1.00 94.62 102 PRO A CA 1
ATOM 782 C C . PRO A 1 102 ? -14.122 3.173 8.020 1.00 94.62 102 PRO A C 1
ATOM 784 O O . PRO A 1 102 ? -13.488 2.805 7.035 1.00 94.62 102 PRO A O 1
ATOM 787 N N . ALA A 1 103 ? -14.612 2.283 8.881 1.00 93.94 103 ALA A N 1
ATOM 788 C CA . ALA A 1 103 ? -14.337 0.846 8.799 1.00 93.94 103 ALA A CA 1
ATOM 789 C C . ALA A 1 103 ? -14.798 0.182 7.479 1.00 93.94 103 ALA A C 1
ATOM 791 O O . ALA A 1 103 ? -14.332 -0.904 7.151 1.00 93.94 103 ALA A O 1
ATOM 792 N N . ALA A 1 104 ? -15.684 0.828 6.709 1.00 93.25 104 ALA A N 1
ATOM 793 C CA . ALA A 1 104 ? -16.078 0.407 5.359 1.00 93.25 104 ALA A CA 1
ATOM 794 C C . ALA A 1 104 ? -15.015 0.703 4.276 1.00 93.25 104 ALA A C 1
ATOM 796 O O . ALA A 1 104 ? -15.012 0.066 3.225 1.00 93.25 104 ALA A O 1
ATOM 797 N N . ASN A 1 105 ? -14.104 1.642 4.543 1.00 95.50 105 ASN A N 1
ATOM 798 C CA . ASN A 1 105 ? -12.987 2.028 3.680 1.00 95.50 105 ASN A CA 1
ATOM 799 C C . ASN A 1 105 ? -11.693 1.254 4.002 1.00 95.50 105 ASN A C 1
ATOM 801 O O . ASN A 1 105 ? -10.652 1.526 3.408 1.00 95.50 105 ASN A O 1
ATOM 805 N N . VAL A 1 106 ? -11.759 0.268 4.904 1.00 95.81 106 VAL A N 1
ATOM 806 C CA . VAL A 1 106 ? -10.629 -0.556 5.352 1.00 95.81 106 VAL A CA 1
ATOM 807 C C . VAL A 1 106 ? -10.933 -2.033 5.093 1.00 95.81 106 VAL A C 1
ATOM 809 O O . VAL A 1 106 ? -12.001 -2.531 5.447 1.00 95.81 106 VAL A O 1
ATOM 812 N N . ARG A 1 107 ? -9.988 -2.757 4.486 1.00 96.12 107 ARG A N 1
ATOM 813 C CA . ARG A 1 107 ? -10.056 -4.211 4.262 1.00 96.12 107 ARG A CA 1
ATOM 814 C C . ARG A 1 107 ? -8.828 -4.917 4.840 1.00 96.12 107 ARG A C 1
ATOM 816 O O . ARG A 1 107 ? -7.792 -4.296 5.056 1.00 96.12 107 ARG A O 1
ATOM 823 N N . ALA A 1 108 ? -8.929 -6.223 5.078 1.00 96.81 108 ALA A N 1
ATOM 824 C CA . ALA A 1 108 ? -7.779 -7.016 5.515 1.00 96.81 108 ALA A CA 1
ATOM 825 C C . ALA A 1 108 ? -6.661 -6.988 4.457 1.00 96.81 108 ALA A C 1
ATOM 827 O O . ALA A 1 108 ? -6.951 -7.006 3.260 1.00 96.81 108 ALA A O 1
ATOM 828 N N . PHE A 1 109 ? -5.396 -6.967 4.888 1.00 97.12 109 PHE A N 1
ATOM 829 C CA . PHE A 1 109 ? -4.260 -7.063 3.972 1.00 97.12 109 PHE A CA 1
ATOM 830 C C . PHE A 1 109 ? -4.207 -8.461 3.337 1.00 97.12 109 PHE A C 1
ATOM 832 O O . PHE A 1 109 ? -3.957 -9.457 4.020 1.00 97.12 109 PHE A O 1
ATOM 839 N N . ASP A 1 110 ? -4.452 -8.525 2.028 1.00 96.50 110 ASP A N 1
ATOM 840 C CA . ASP A 1 110 ? -4.591 -9.754 1.236 1.00 96.50 110 ASP A CA 1
ATOM 841 C C . ASP A 1 110 ? -3.513 -9.915 0.149 1.00 96.50 110 ASP A C 1
ATOM 843 O O . ASP A 1 110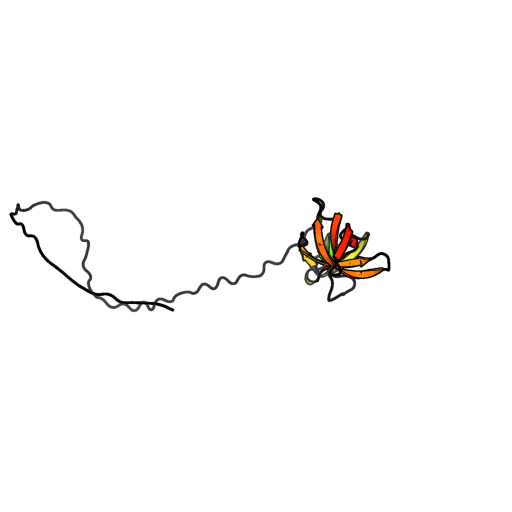 ? -3.555 -10.859 -0.645 1.00 96.50 110 ASP A O 1
ATOM 847 N N . TRP A 1 111 ? -2.529 -9.012 0.107 1.00 97.88 111 TRP A N 1
ATOM 848 C CA . TRP A 1 111 ? -1.462 -9.048 -0.888 1.00 97.88 111 TRP A CA 1
ATOM 849 C C . TRP A 1 111 ? -0.544 -10.261 -0.699 1.00 97.88 111 TRP A C 1
ATOM 851 O O . TRP A 1 111 ? -0.093 -10.573 0.404 1.00 97.88 111 TRP A O 1
ATOM 861 N N . ALA A 1 112 ? -0.242 -10.924 -1.813 1.00 97.94 112 ALA A N 1
ATOM 862 C CA . ALA A 1 112 ? 0.620 -12.095 -1.896 1.00 97.94 112 ALA A CA 1
ATOM 863 C C . ALA A 1 112 ? 1.297 -12.156 -3.283 1.00 97.94 112 ALA A C 1
ATOM 865 O O . ALA A 1 112 ? 0.882 -11.439 -4.199 1.00 97.94 112 ALA A O 1
ATOM 866 N N . PRO A 1 113 ? 2.305 -13.024 -3.501 1.00 98.50 113 PRO A N 1
ATOM 867 C CA . PRO A 1 113 ? 2.906 -13.235 -4.818 1.00 98.50 113 PRO A CA 1
ATOM 868 C C . PRO A 1 113 ? 1.864 -13.572 -5.899 1.00 98.50 113 PRO A C 1
ATOM 870 O O . PRO A 1 113 ? 1.349 -14.685 -5.991 1.00 98.50 113 PRO A O 1
ATOM 873 N N . GLY A 1 114 ? 1.573 -12.589 -6.749 1.00 98.25 114 GLY A N 1
ATOM 874 C CA . GLY A 1 114 ? 0.590 -12.652 -7.823 1.00 98.25 114 GLY A CA 1
ATOM 875 C C . GLY A 1 114 ? -0.619 -11.735 -7.703 1.00 98.25 114 GLY A C 1
ATOM 876 O O . GLY A 1 114 ? -1.362 -11.640 -8.681 1.00 98.25 114 GLY A O 1
ATOM 877 N N . THR A 1 115 ? -0.777 -11.012 -6.594 1.00 98.56 115 THR A N 1
ATOM 878 C CA . THR A 1 115 ? -1.673 -9.851 -6.519 1.00 98.56 115 THR A CA 1
ATOM 879 C C . THR A 1 115 ? -1.293 -8.832 -7.598 1.00 98.56 115 THR A C 1
ATOM 881 O O . THR A 1 115 ? -0.106 -8.557 -7.800 1.00 98.56 115 THR A O 1
ATOM 884 N N . ARG A 1 116 ? -2.300 -8.291 -8.299 1.00 98.25 116 ARG A N 1
ATOM 885 C CA . ARG A 1 116 ? -2.151 -7.130 -9.187 1.00 98.25 116 ARG A CA 1
ATOM 886 C C . ARG A 1 116 ? -2.331 -5.842 -8.398 1.00 98.25 116 ARG A C 1
ATOM 888 O O . ARG A 1 116 ? -3.195 -5.765 -7.530 1.00 98.25 116 ARG A O 1
ATOM 895 N N . LEU A 1 117 ? -1.523 -4.854 -8.742 1.00 98.19 117 LEU A N 1
ATOM 896 C CA . LEU A 1 117 ? -1.473 -3.538 -8.121 1.00 98.19 117 LEU A CA 1
ATOM 897 C C . LEU A 1 117 ? -0.851 -2.542 -9.113 1.00 98.19 117 LEU A C 1
ATOM 899 O O . LEU A 1 117 ? -0.387 -2.932 -10.186 1.00 98.19 117 LEU A O 1
ATOM 903 N N . GLU A 1 118 ? -0.828 -1.265 -8.760 1.00 98.44 118 GLU A N 1
ATOM 904 C CA . GLU A 1 118 ? 0.080 -0.298 -9.378 1.00 98.44 118 GLU A CA 1
ATOM 905 C C . GLU A 1 118 ? 1.225 0.009 -8.415 1.00 98.44 118 GLU A C 1
ATOM 907 O O . GLU A 1 118 ? 1.001 0.093 -7.209 1.00 98.44 118 GLU A O 1
ATOM 912 N N . CYS A 1 119 ? 2.432 0.222 -8.936 1.00 98.31 119 CYS A N 1
ATOM 913 C CA . CYS A 1 119 ? 3.558 0.745 -8.162 1.00 98.31 119 CYS A CA 1
ATOM 914 C C . CYS A 1 119 ? 4.102 2.024 -8.799 1.00 98.31 119 CYS A C 1
ATOM 916 O O . CYS A 1 119 ? 4.148 2.158 -10.024 1.00 98.31 119 CYS A O 1
ATOM 918 N N . ARG A 1 120 ? 4.515 2.962 -7.951 1.00 97.06 120 ARG A N 1
ATOM 919 C CA . ARG A 1 120 ? 5.029 4.276 -8.311 1.00 97.06 120 ARG A CA 1
ATOM 920 C C . ARG A 1 120 ? 6.517 4.196 -8.641 1.00 97.06 120 ARG A C 1
ATOM 922 O O . ARG A 1 120 ? 7.314 3.756 -7.814 1.00 97.06 120 ARG A O 1
ATOM 929 N N . TRP A 1 121 ? 6.889 4.627 -9.840 1.00 93.50 121 TRP A N 1
ATOM 930 C CA . TRP A 1 121 ? 8.279 4.646 -10.288 1.00 93.50 121 TRP A CA 1
ATOM 931 C C . TRP A 1 121 ? 9.011 5.926 -9.847 1.00 93.50 121 TRP A C 1
ATOM 933 O O . TRP A 1 121 ? 8.436 6.816 -9.215 1.00 93.50 121 TRP A O 1
ATOM 943 N N . SER A 1 122 ? 10.306 6.028 -10.160 1.00 91.50 122 SER A N 1
ATOM 944 C CA . SER A 1 122 ? 11.175 7.148 -9.757 1.00 91.50 122 SER A CA 1
ATOM 945 C C . SER A 1 122 ? 10.884 8.479 -10.466 1.00 91.50 122 SER A C 1
ATOM 947 O O . SER A 1 122 ? 11.374 9.519 -10.030 1.00 91.50 122 SER A O 1
ATOM 949 N N . ASP A 1 123 ? 10.060 8.468 -11.514 1.00 94.44 123 ASP A N 1
ATOM 950 C CA . ASP A 1 123 ? 9.458 9.655 -12.140 1.00 94.44 123 ASP A CA 1
ATOM 951 C C . ASP A 1 123 ? 8.181 10.139 -11.418 1.00 94.44 123 ASP A C 1
ATOM 953 O O . ASP A 1 123 ? 7.651 11.208 -11.724 1.00 94.44 123 ASP A O 1
ATOM 957 N N . GLY A 1 124 ? 7.695 9.372 -10.438 1.00 94.00 124 GLY A N 1
ATOM 958 C CA . GLY A 1 124 ? 6.485 9.646 -9.676 1.00 94.00 124 GLY A CA 1
ATOM 959 C C . GLY A 1 124 ? 5.184 9.159 -10.322 1.00 94.00 124 GLY A C 1
ATOM 960 O O . GLY A 1 124 ? 4.127 9.422 -9.737 1.00 94.00 124 GLY A O 1
ATOM 961 N N . ILE A 1 125 ? 5.234 8.464 -11.464 1.00 96.38 125 ILE A N 1
ATOM 962 C CA . ILE A 1 125 ? 4.080 7.902 -12.184 1.00 96.38 125 ILE A CA 1
ATOM 963 C C . ILE A 1 125 ? 3.766 6.491 -11.660 1.00 96.38 125 ILE A C 1
ATOM 965 O O . ILE A 1 125 ? 4.653 5.753 -11.236 1.00 96.38 125 ILE A O 1
ATOM 969 N N . TRP A 1 126 ? 2.483 6.121 -11.662 1.00 97.00 126 TRP A N 1
ATOM 970 C CA . TRP A 1 126 ? 2.000 4.794 -11.271 1.00 97.00 126 TRP A CA 1
ATOM 971 C C . TRP A 1 126 ? 1.909 3.868 -12.489 1.00 97.00 126 TRP A C 1
ATOM 973 O O . TRP A 1 126 ? 1.298 4.234 -13.494 1.00 97.00 126 TRP A O 1
ATOM 983 N N . TYR A 1 127 ? 2.483 2.668 -12.385 1.00 97.94 127 TYR A N 1
ATOM 984 C CA . TYR A 1 127 ? 2.515 1.669 -13.457 1.00 97.94 127 TYR A CA 1
ATOM 985 C C . TYR A 1 127 ? 1.933 0.324 -12.992 1.00 97.94 127 TYR A C 1
ATOM 987 O O . TYR A 1 127 ? 2.191 -0.081 -11.853 1.00 97.94 127 TYR A O 1
ATOM 995 N N . PRO A 1 128 ? 1.174 -0.393 -13.846 1.00 98.19 128 PRO A N 1
ATOM 996 C CA . PRO A 1 128 ? 0.576 -1.678 -13.499 1.00 98.19 128 PRO A CA 1
ATOM 997 C C . PRO A 1 128 ? 1.636 -2.775 -13.361 1.00 98.19 128 PRO A C 1
ATOM 999 O O . PRO A 1 128 ? 2.518 -2.935 -14.209 1.00 98.19 128 PRO A O 1
ATOM 1002 N N . ALA A 1 129 ? 1.519 -3.555 -12.290 1.00 98.38 129 ALA A N 1
ATOM 1003 C CA . ALA A 1 129 ? 2.439 -4.631 -11.961 1.00 98.38 129 ALA A CA 1
ATOM 1004 C C . ALA A 1 129 ? 1.733 -5.801 -11.257 1.00 98.38 129 ALA A C 1
ATOM 1006 O O . ALA A 1 129 ? 0.577 -5.725 -10.822 1.00 98.38 129 ALA A O 1
ATOM 1007 N N . ARG A 1 130 ? 2.470 -6.901 -11.090 1.00 98.56 130 ARG A N 1
ATOM 1008 C CA . ARG A 1 130 ? 2.145 -7.962 -10.129 1.00 98.56 130 ARG A CA 1
ATOM 1009 C C . ARG A 1 130 ? 3.271 -8.131 -9.121 1.00 98.56 130 ARG A C 1
ATOM 1011 O O . ARG A 1 130 ? 4.446 -8.030 -9.475 1.00 98.56 130 ARG A O 1
ATOM 1018 N N . ILE A 1 131 ? 2.921 -8.527 -7.903 1.00 98.62 131 ILE A N 1
ATOM 1019 C CA . ILE A 1 131 ? 3.908 -9.008 -6.930 1.00 98.62 131 ILE A CA 1
ATOM 1020 C C . ILE A 1 131 ? 4.547 -10.290 -7.488 1.00 98.62 131 ILE A C 1
ATOM 1022 O O . ILE A 1 131 ? 3.857 -11.267 -7.792 1.00 98.62 131 ILE A O 1
ATOM 1026 N N . ALA A 1 132 ? 5.864 -10.280 -7.669 1.00 98.62 132 ALA A N 1
ATOM 1027 C CA . ALA A 1 132 ? 6.669 -11.425 -8.082 1.00 98.62 132 ALA A CA 1
ATOM 1028 C C . ALA A 1 132 ? 7.152 -12.221 -6.860 1.00 98.62 132 ALA A C 1
ATOM 1030 O O . ALA A 1 132 ? 7.012 -13.444 -6.842 1.00 98.62 132 ALA A O 1
ATOM 1031 N N . GLN A 1 133 ? 7.637 -11.526 -5.827 1.00 98.50 133 GLN A N 1
ATOM 1032 C CA . GLN A 1 133 ? 8.010 -12.086 -4.524 1.00 98.50 133 GLN A CA 1
ATOM 1033 C C . GLN A 1 133 ? 7.574 -11.149 -3.392 1.00 98.50 133 GLN A C 1
ATOM 1035 O O . GLN A 1 133 ? 7.392 -9.954 -3.601 1.00 98.50 133 GLN A O 1
ATOM 1040 N N . MET A 1 134 ? 7.428 -11.692 -2.186 1.00 98.44 134 MET A N 1
ATOM 1041 C CA . MET A 1 134 ? 7.105 -10.944 -0.971 1.00 98.44 134 MET A CA 1
ATOM 1042 C C . MET A 1 134 ? 7.886 -11.545 0.198 1.00 98.44 134 MET A C 1
ATOM 1044 O O . MET A 1 134 ? 7.954 -12.769 0.330 1.00 98.44 134 MET A O 1
ATOM 1048 N N . HIS A 1 135 ? 8.495 -10.693 1.019 1.00 97.50 135 HIS A N 1
ATOM 1049 C CA . HIS A 1 135 ? 9.304 -11.108 2.162 1.00 97.50 135 HIS A CA 1
ATOM 1050 C C . HIS A 1 135 ? 8.433 -11.596 3.332 1.00 97.50 135 HIS A C 1
ATOM 1052 O O . HIS A 1 135 ? 7.218 -11.406 3.355 1.00 97.50 135 HIS A O 1
ATOM 1058 N N . GLN A 1 136 ? 9.049 -12.233 4.337 1.00 95.31 136 GLN A N 1
ATOM 1059 C CA . GLN A 1 136 ? 8.326 -12.712 5.528 1.00 95.31 136 GLN A CA 1
ATOM 1060 C C . GLN A 1 136 ? 7.743 -11.566 6.370 1.00 95.31 136 GLN A C 1
ATOM 1062 O O . GLN A 1 136 ? 6.720 -11.749 7.025 1.00 95.31 136 GLN A O 1
ATOM 1067 N N . ASP A 1 137 ? 8.372 -10.390 6.319 1.00 94.12 137 ASP A N 1
ATOM 1068 C CA . ASP A 1 137 ? 7.853 -9.141 6.881 1.00 94.12 137 ASP A CA 1
ATOM 1069 C C . ASP A 1 137 ? 6.726 -8.517 6.043 1.00 94.12 137 ASP A C 1
ATOM 1071 O O . ASP A 1 137 ? 6.123 -7.560 6.501 1.00 94.12 137 ASP A O 1
ATOM 1075 N N . ARG A 1 138 ? 6.431 -9.048 4.846 1.00 95.19 138 ARG A N 1
ATOM 1076 C CA . ARG A 1 138 ? 5.500 -8.542 3.815 1.00 95.19 138 ARG A CA 1
ATOM 1077 C C . ARG A 1 138 ? 5.761 -7.122 3.288 1.00 95.19 138 ARG A C 1
ATOM 1079 O O . ARG A 1 138 ? 5.132 -6.756 2.301 1.00 95.19 138 ARG A O 1
ATOM 1086 N N . TYR A 1 139 ? 6.670 -6.357 3.890 1.00 97.44 139 TYR A N 1
ATOM 1087 C CA . TYR A 1 139 ? 6.941 -4.961 3.544 1.00 97.44 139 TYR A CA 1
ATOM 1088 C C . TYR A 1 139 ? 7.842 -4.893 2.317 1.00 97.44 139 TYR A C 1
ATOM 1090 O O . TYR A 1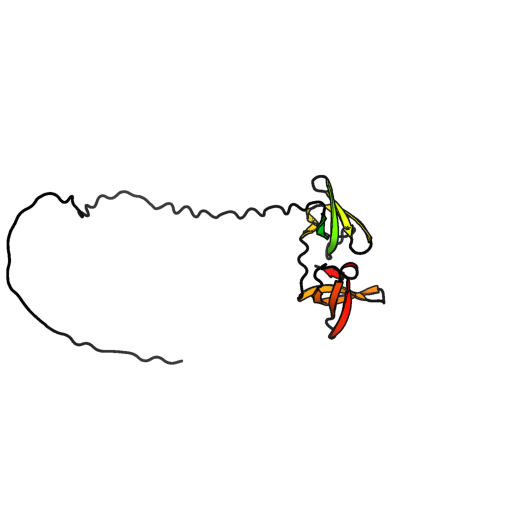 139 ? 7.533 -4.198 1.354 1.00 97.44 139 TYR A O 1
ATOM 1098 N N . ALA A 1 140 ? 8.932 -5.666 2.312 1.00 98.38 140 ALA A N 1
ATOM 1099 C CA . ALA A 1 140 ? 9.787 -5.794 1.139 1.00 98.38 140 ALA A CA 1
ATOM 1100 C C . ALA A 1 140 ? 9.154 -6.738 0.099 1.00 98.38 140 ALA A C 1
ATOM 1102 O O . ALA A 1 140 ? 8.728 -7.859 0.408 1.00 98.38 140 ALA A O 1
ATOM 1103 N N . ILE A 1 141 ? 9.111 -6.291 -1.157 1.00 98.50 141 ILE A N 1
ATOM 1104 C CA . ILE A 1 141 ? 8.511 -7.017 -2.281 1.00 98.50 141 ILE A CA 1
ATOM 1105 C C . ILE A 1 141 ? 9.391 -6.920 -3.530 1.00 98.50 141 ILE A C 1
ATOM 1107 O O . ILE A 1 141 ? 10.070 -5.923 -3.764 1.00 98.50 141 ILE A O 1
ATOM 1111 N N . GLU A 1 142 ? 9.338 -7.944 -4.377 1.00 98.62 142 GLU A N 1
ATOM 1112 C CA . GLU A 1 142 ? 9.732 -7.808 -5.780 1.00 98.62 142 GLU A CA 1
ATOM 1113 C C . GLU A 1 142 ? 8.474 -7.683 -6.627 1.00 98.62 142 GLU A C 1
ATOM 1115 O O . GLU A 1 142 ? 7.544 -8.479 -6.472 1.00 98.62 142 GLU A O 1
ATOM 1120 N N . VAL A 1 143 ? 8.460 -6.741 -7.564 1.00 98.62 143 VAL A N 1
ATOM 1121 C CA . VAL A 1 143 ? 7.377 -6.565 -8.537 1.00 98.62 143 VAL A CA 1
ATOM 1122 C C . VAL A 1 143 ? 7.867 -6.808 -9.961 1.00 98.62 143 VAL A C 1
ATOM 1124 O O . VAL A 1 143 ? 9.041 -6.617 -10.279 1.00 98.62 143 VAL A O 1
ATOM 1127 N N . LEU A 1 144 ? 6.946 -7.274 -10.803 1.00 98.56 144 LEU A N 1
ATOM 1128 C CA . LEU A 1 144 ? 7.099 -7.423 -12.248 1.00 98.56 144 LEU A CA 1
ATOM 1129 C C . LEU A 1 144 ? 6.043 -6.537 -12.912 1.00 98.56 144 LEU A C 1
ATOM 1131 O O . LEU A 1 144 ? 4.848 -6.770 -12.706 1.00 98.56 144 LEU A O 1
ATOM 1135 N N . TYR A 1 145 ? 6.488 -5.546 -13.675 1.00 98.38 145 TYR A N 1
ATOM 1136 C CA . TYR A 1 145 ? 5.634 -4.637 -14.436 1.00 98.38 145 TYR A CA 1
ATOM 1137 C C . TYR A 1 145 ? 5.114 -5.311 -15.714 1.00 98.38 145 TYR A C 1
ATOM 1139 O O . TYR A 1 145 ? 5.704 -6.279 -16.205 1.00 98.38 145 TYR A O 1
ATOM 1147 N N . ASP A 1 146 ? 3.986 -4.831 -16.248 1.00 97.56 146 ASP A N 1
ATOM 1148 C CA . ASP A 1 146 ? 3.342 -5.432 -17.432 1.00 97.56 146 ASP A CA 1
ATOM 1149 C C . ASP A 1 146 ? 4.159 -5.251 -18.744 1.00 97.56 146 ASP A C 1
ATOM 1151 O O . ASP A 1 146 ? 3.858 -5.908 -19.742 1.00 97.56 146 ASP A O 1
ATOM 1155 N N . ASP A 1 147 ? 5.213 -4.422 -18.753 1.00 96.06 147 ASP A N 1
ATOM 1156 C CA . ASP A 1 147 ? 6.208 -4.313 -19.839 1.00 96.06 147 ASP A CA 1
ATOM 1157 C C . ASP A 1 147 ? 7.349 -5.352 -19.751 1.00 96.06 147 ASP A C 1
ATOM 1159 O O . ASP A 1 147 ? 8.024 -5.618 -20.749 1.00 96.06 147 ASP A O 1
ATOM 1163 N N . GLY A 1 148 ? 7.518 -5.992 -18.590 1.00 96.56 148 GLY A N 1
ATOM 1164 C CA . GLY A 1 148 ? 8.528 -7.010 -18.308 1.00 96.56 148 GLY A CA 1
ATOM 1165 C C . GLY A 1 148 ? 9.632 -6.586 -17.333 1.00 96.56 148 GLY A C 1
ATOM 1166 O O . GLY A 1 148 ? 10.394 -7.461 -16.903 1.00 96.56 148 GLY A O 1
ATOM 1167 N N . ASP A 1 149 ? 9.714 -5.307 -16.952 1.00 97.31 149 ASP A N 1
ATOM 1168 C CA . ASP A 1 149 ? 10.737 -4.825 -16.018 1.00 97.31 149 ASP A CA 1
ATOM 1169 C C . ASP A 1 149 ? 10.469 -5.276 -14.573 1.00 97.31 149 ASP A C 1
ATOM 1171 O O . ASP A 1 149 ? 9.349 -5.613 -14.173 1.00 97.31 149 ASP A O 1
ATOM 1175 N N . LYS A 1 150 ? 11.536 -5.327 -13.767 1.00 97.38 150 LYS A N 1
ATOM 1176 C CA . LYS A 1 150 ? 11.505 -5.830 -12.386 1.00 97.38 150 LYS A CA 1
ATOM 1177 C C . LYS A 1 150 ? 12.142 -4.862 -11.409 1.00 97.38 150 LYS A C 1
ATOM 1179 O O . LYS A 1 150 ? 13.190 -4.286 -11.692 1.00 97.38 150 LYS A O 1
ATOM 1184 N 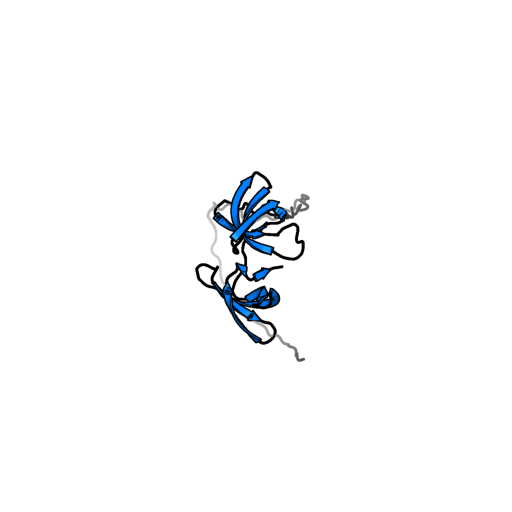N . GLN A 1 151 ? 11.564 -4.781 -10.216 1.00 97.81 151 GLN A N 1
ATOM 1185 C CA . GLN A 1 151 ? 12.054 -3.922 -9.143 1.00 97.81 151 GLN A CA 1
ATOM 1186 C C . GLN A 1 151 ? 11.909 -4.610 -7.786 1.00 97.81 151 GLN A C 1
ATOM 1188 O O . GLN A 1 151 ? 10.839 -5.118 -7.456 1.00 97.81 151 GLN A O 1
ATOM 1193 N N . SER A 1 152 ? 12.972 -4.586 -6.984 1.00 97.94 152 SER A N 1
ATOM 1194 C CA . SER A 1 152 ? 12.878 -4.782 -5.535 1.00 97.94 152 SER A CA 1
ATOM 1195 C C . SER A 1 152 ? 12.482 -3.443 -4.910 1.00 97.94 152 SER A C 1
ATOM 1197 O O . SER A 1 152 ? 13.192 -2.452 -5.077 1.00 97.94 152 SER A O 1
ATOM 1199 N N . THR A 1 153 ? 11.341 -3.403 -4.234 1.00 97.62 153 THR A N 1
ATOM 1200 C CA . THR A 1 153 ? 10.750 -2.197 -3.640 1.00 97.62 153 THR A CA 1
ATOM 1201 C C . THR A 1 153 ? 10.061 -2.558 -2.320 1.00 97.62 153 THR A C 1
ATOM 1203 O O . THR A 1 153 ? 10.288 -3.643 -1.775 1.00 97.62 153 THR A O 1
ATOM 1206 N N . ASN A 1 154 ? 9.242 -1.666 -1.772 1.00 98.06 154 ASN A N 1
ATOM 1207 C CA . ASN A 1 154 ? 8.383 -1.973 -0.635 1.00 98.06 154 ASN A CA 1
ATOM 1208 C C . ASN A 1 154 ? 6.913 -1.617 -0.913 1.00 98.06 154 ASN A C 1
ATOM 1210 O O . ASN A 1 154 ? 6.581 -0.998 -1.926 1.00 98.06 154 ASN A O 1
ATOM 1214 N N . THR A 1 155 ? 6.037 -2.036 -0.008 1.00 98.19 155 THR A N 1
ATOM 1215 C CA . THR A 1 155 ? 4.584 -1.858 -0.076 1.00 98.19 155 THR A CA 1
ATOM 1216 C C . THR A 1 155 ? 4.115 -0.402 -0.128 1.00 98.19 155 THR A C 1
ATOM 1218 O O . THR A 1 155 ? 3.065 -0.156 -0.717 1.00 98.19 155 THR A O 1
ATOM 1221 N N . SER A 1 156 ? 4.878 0.568 0.392 1.00 97.69 156 SER A N 1
ATOM 1222 C CA . SER A 1 156 ? 4.491 1.989 0.397 1.00 97.69 156 SER A CA 1
ATOM 1223 C C . SER A 1 156 ? 4.529 2.647 -0.981 1.00 97.69 156 SER A C 1
ATOM 1225 O O . SER A 1 156 ? 3.767 3.567 -1.269 1.00 97.69 156 SER A O 1
ATOM 1227 N N . PHE A 1 157 ? 5.363 2.126 -1.882 1.00 98.06 157 PHE A N 1
ATOM 1228 C CA . PHE A 1 157 ? 5.403 2.567 -3.273 1.00 98.06 157 PHE A CA 1
ATOM 1229 C C . PHE A 1 157 ? 4.259 1.987 -4.114 1.00 98.06 157 PHE A C 1
ATOM 1231 O O . PHE A 1 157 ? 4.228 2.235 -5.316 1.00 98.06 157 PHE A O 1
ATOM 1238 N N . CYS A 1 158 ? 3.329 1.214 -3.544 1.00 98.38 158 CYS A N 1
ATOM 1239 C CA . CYS A 1 158 ? 2.332 0.463 -4.302 1.00 98.38 158 CYS A CA 1
ATOM 1240 C C . CYS A 1 158 ? 0.900 0.638 -3.767 1.00 98.38 158 CYS A C 1
ATOM 1242 O O . CYS A 1 158 ? 0.678 0.954 -2.601 1.00 98.38 158 CYS A O 1
ATOM 1244 N N . ARG A 1 159 ? -0.094 0.412 -4.633 1.00 98.12 159 ARG A N 1
ATOM 1245 C CA . ARG A 1 159 ? -1.527 0.560 -4.331 1.00 98.12 159 ARG A CA 1
ATOM 1246 C C . ARG A 1 159 ? -2.381 -0.481 -5.054 1.00 98.12 159 ARG A C 1
ATOM 1248 O O . ARG A 1 159 ? -2.122 -0.818 -6.208 1.00 98.12 159 ARG A O 1
ATOM 1255 N N . GLY A 1 160 ? -3.409 -0.993 -4.383 1.00 96.88 160 GLY A N 1
ATOM 1256 C CA . GLY A 1 160 ? -4.297 -2.044 -4.895 1.00 96.88 160 GLY A CA 1
ATOM 1257 C C . GLY A 1 160 ? -5.701 -1.533 -5.210 1.00 96.88 160 GLY A C 1
ATOM 1258 O O . GLY A 1 160 ? -6.105 -0.496 -4.695 1.00 96.88 160 GLY A O 1
ATOM 1259 N N . GLN A 1 161 ? -6.450 -2.273 -6.030 1.00 90.25 161 GLN A N 1
ATOM 1260 C CA . GLN A 1 161 ? -7.898 -2.084 -6.233 1.00 90.25 161 GLN A CA 1
ATOM 1261 C C . GLN A 1 161 ? -8.676 -3.009 -5.299 1.00 90.25 161 GLN A C 1
ATOM 1263 O O . GLN A 1 161 ? -8.138 -4.087 -4.957 1.00 90.25 161 GLN A O 1
#

pLDDT: mean 78.43, std 25.06, range [24.38, 98.62]

Sequence (161 aa):
MWRPRAPDLKRSKGRAKIRLAQNARVGGIMKSVLKSVALAMLALTMAACATVTPQATSFNTGDWVLARWEGDQTWYYPAIVTERAGDVISLQYDDGDVGQEPAANVRAFDWAPGTRLECRWSDGIWYPARIAQMHQDRYAIEVLYDDGDKQSTNTSFCRGQ

Radius of gyration: 35.27 Å; chains: 1; bounding box: 66×94×54 Å

Foldseek 3Di:
DDDDDDDDDDDDDDDDDDDDDDDDDDDDDDDDDPDDDDDDDPPPPPPPPVPPDPDQDDDDQQFWKWFDDPP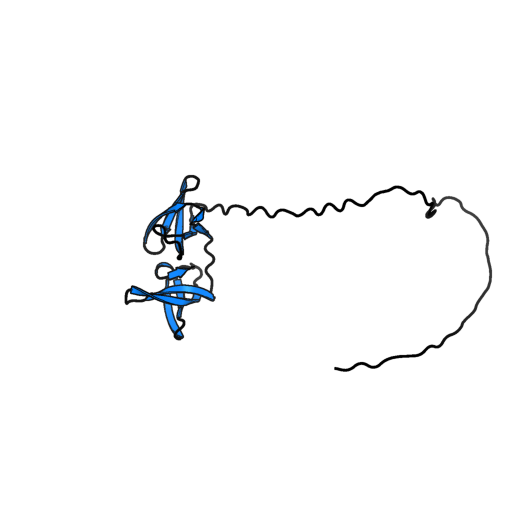DPAKTFIWGFHDDDDQKTWTQTLVGDTDIDGSVRIGHPDAAQFAWWWFADPVRDTFIWGFNHADPVRFWTWIAGPVGDIDTDGRRRIIHD